Protein AF-A0A9P1H073-F1 (afdb_monomer_lite)

Sequence (155 aa):
MREGKRAAPDGVPAPRFFKEDAISHRRQYHHVRHGTSTPPRNEDVVLCVFLLCAVVLIKLISSTATTGFLTAERPRVPLGIFSLSSLGNTDPEAAAALRPDIRADTNRDGVVDITSTSHDSATKAIWTARRGAIFLPNVGDKYYRCRTHDAVGNP

pLDDT: mean 71.45, std 17.95, range [41.16, 95.75]

Radius of gyration: 32.86 Å; chains: 1; bounding box: 91×59×80 Å

Structure (mmCIF, N/CA/C/O backbone):
data_AF-A0A9P1H073-F1
#
_entry.id   AF-A0A9P1H073-F1
#
loop_
_atom_site.group_PDB
_atom_site.id
_atom_site.type_symbol
_atom_site.label_atom_id
_atom_site.label_alt_id
_atom_site.label_comp_id
_atom_site.label_asym_id
_atom_site.label_entity_id
_atom_site.label_seq_id
_atom_site.pdbx_PDB_ins_code
_atom_site.Cartn_x
_atom_site.Cartn_y
_atom_site.Cartn_z
_atom_site.occupancy
_atom_site.B_iso_or_equiv
_atom_site.auth_seq_id
_atom_site.auth_comp_id
_atom_site.auth_asym_id
_atom_site.auth_atom_id
_atom_site.pdbx_PDB_model_num
ATOM 1 N N . MET A 1 1 ? -42.943 -10.493 -3.467 1.00 43.72 1 MET A N 1
ATOM 2 C CA . MET A 1 1 ? -41.815 -11.425 -3.679 1.00 43.72 1 MET A CA 1
ATOM 3 C C . MET A 1 1 ? -41.349 -11.890 -2.310 1.00 43.72 1 MET A C 1
ATOM 5 O O . MET A 1 1 ? -40.942 -11.054 -1.520 1.00 43.72 1 MET A O 1
ATOM 9 N N . ARG A 1 2 ? -41.553 -13.168 -1.965 1.00 47.91 2 ARG A N 1
ATOM 10 C CA . ARG A 1 2 ? -41.103 -13.741 -0.687 1.00 47.91 2 ARG A CA 1
ATOM 11 C C . ARG A 1 2 ? -39.760 -14.411 -0.935 1.00 47.91 2 ARG A C 1
ATOM 13 O O . ARG A 1 2 ? -39.691 -15.362 -1.706 1.00 47.91 2 ARG A O 1
ATOM 20 N N . GLU A 1 3 ? -38.712 -13.871 -0.335 1.00 56.00 3 GLU A N 1
ATOM 21 C CA . GLU A 1 3 ? -37.349 -14.358 -0.502 1.00 56.00 3 GLU A CA 1
ATOM 22 C C . GLU A 1 3 ? -37.151 -15.616 0.352 1.00 56.00 3 GLU A C 1
ATOM 24 O O . GLU A 1 3 ? -37.290 -15.603 1.576 1.00 56.00 3 GLU A O 1
ATOM 29 N N . GLY A 1 4 ? -36.935 -16.741 -0.329 1.00 53.91 4 GLY A N 1
ATOM 30 C CA . GLY A 1 4 ? -36.738 -18.043 0.291 1.00 53.91 4 GLY A CA 1
ATOM 31 C C . GLY A 1 4 ? -35.371 -18.123 0.961 1.00 53.91 4 GLY A C 1
ATOM 32 O O . GLY A 1 4 ? -34.338 -18.052 0.297 1.00 53.91 4 GLY A O 1
ATOM 33 N N . LYS A 1 5 ? -35.377 -18.316 2.281 1.00 56.78 5 LYS A N 1
ATOM 34 C CA . LYS A 1 5 ? -34.204 -18.609 3.110 1.00 56.78 5 LYS A CA 1
ATOM 35 C C . LYS A 1 5 ? -33.626 -19.965 2.676 1.00 56.78 5 LYS A C 1
ATOM 37 O O . LYS A 1 5 ? -34.142 -21.012 3.055 1.00 56.78 5 LYS A O 1
ATOM 42 N N . ARG A 1 6 ? -32.589 -19.958 1.835 1.00 66.50 6 ARG A N 1
ATOM 43 C CA . ARG A 1 6 ? -31.829 -21.169 1.497 1.00 66.50 6 ARG A CA 1
ATOM 44 C C . ARG A 1 6 ? -30.931 -21.517 2.683 1.00 66.50 6 ARG A C 1
ATOM 46 O O . ARG A 1 6 ? -30.093 -20.710 3.075 1.00 66.50 6 ARG A O 1
ATOM 53 N N . ALA A 1 7 ? -31.145 -22.693 3.265 1.00 66.19 7 ALA A N 1
ATOM 54 C CA . ALA A 1 7 ? -30.249 -23.257 4.265 1.00 66.19 7 ALA A CA 1
ATOM 55 C C . ALA A 1 7 ? -28.881 -23.535 3.623 1.00 66.19 7 ALA A C 1
ATOM 57 O O . ALA A 1 7 ? -28.810 -23.998 2.482 1.00 66.19 7 ALA A O 1
ATOM 58 N N . ALA A 1 8 ? -27.806 -23.202 4.336 1.00 67.31 8 ALA A N 1
ATOM 59 C CA . ALA A 1 8 ? -26.450 -23.516 3.910 1.00 67.31 8 ALA A CA 1
ATOM 60 C C . ALA A 1 8 ? -26.210 -25.038 4.003 1.00 67.31 8 ALA A C 1
ATOM 62 O O . ALA A 1 8 ? -26.776 -25.672 4.892 1.00 67.31 8 ALA A O 1
ATOM 63 N N . PRO A 1 9 ? -25.402 -25.626 3.104 1.00 69.81 9 PRO A N 1
ATOM 64 C CA . PRO A 1 9 ? -25.070 -27.045 3.149 1.00 69.81 9 PRO A CA 1
ATOM 65 C C . PRO A 1 9 ? -24.257 -27.389 4.403 1.00 69.81 9 PRO A C 1
ATOM 67 O O . PRO A 1 9 ? -23.285 -26.706 4.741 1.00 69.81 9 PRO A O 1
ATOM 70 N N . ASP A 1 10 ? -24.659 -28.472 5.065 1.00 67.94 10 ASP A N 1
ATOM 71 C CA . ASP A 1 10 ? -23.997 -29.017 6.245 1.00 67.94 10 ASP A CA 1
ATOM 72 C C . ASP A 1 10 ? -22.554 -29.428 5.909 1.00 67.94 10 ASP A C 1
ATOM 74 O O . ASP A 1 10 ? -22.311 -30.194 4.976 1.00 67.94 10 ASP A O 1
ATOM 78 N N . GLY A 1 11 ? -21.580 -28.922 6.671 1.00 73.50 11 GLY A N 1
ATOM 79 C CA . GLY A 1 11 ? -20.197 -29.418 6.641 1.00 73.50 11 GLY A CA 1
ATOM 80 C C . GLY A 1 11 ? -19.114 -28.430 6.205 1.00 73.50 11 GLY A C 1
ATOM 81 O O . GLY A 1 11 ? -17.935 -28.768 6.304 1.00 73.50 11 GLY A O 1
ATOM 82 N N . VAL A 1 12 ? -19.451 -27.204 5.791 1.00 62.97 12 VAL A N 1
ATOM 83 C CA . VAL A 1 12 ? -18.433 -26.149 5.638 1.00 62.97 12 VAL A CA 1
ATOM 84 C C . VAL A 1 12 ? -18.268 -25.447 6.988 1.00 62.97 12 VAL A C 1
ATOM 86 O O . VAL A 1 12 ? -19.214 -24.797 7.440 1.00 62.97 12 VAL A O 1
ATOM 89 N N . PRO A 1 13 ? -17.107 -25.554 7.667 1.00 63.91 13 PRO A N 1
ATOM 90 C CA . PRO A 1 13 ? -16.872 -24.766 8.865 1.00 63.91 13 PRO A CA 1
ATOM 91 C C . PRO A 1 13 ? -16.982 -23.293 8.477 1.00 63.91 13 PRO A C 1
ATOM 93 O O . PRO A 1 13 ? -16.275 -22.829 7.580 1.00 63.91 13 PRO A O 1
ATOM 96 N N . ALA A 1 14 ? -17.896 -22.571 9.129 1.00 58.53 14 ALA A N 1
ATOM 97 C CA . ALA A 1 14 ? -18.026 -21.134 8.946 1.00 58.53 14 ALA A CA 1
ATOM 98 C C . ALA A 1 14 ? -16.634 -20.492 9.076 1.00 58.53 14 ALA A C 1
ATOM 100 O O . ALA A 1 14 ? -15.861 -20.916 9.950 1.00 58.53 14 ALA A O 1
ATOM 101 N N . PRO A 1 15 ? -16.281 -19.505 8.227 1.00 57.72 15 PRO A N 1
ATOM 102 C CA . PRO A 1 15 ? -15.043 -18.773 8.413 1.00 57.72 15 PRO A CA 1
ATOM 103 C C . PRO A 1 15 ? -15.036 -18.287 9.856 1.00 57.72 15 PRO A C 1
ATOM 105 O O . PRO A 1 15 ? -15.981 -17.629 10.298 1.00 57.72 15 PRO A O 1
ATOM 108 N N . ARG A 1 16 ? -14.011 -18.695 10.614 1.00 53.34 16 ARG A N 1
ATOM 109 C CA . ARG A 1 16 ? -13.796 -18.195 11.966 1.00 53.34 16 ARG A CA 1
ATOM 110 C C . ARG A 1 16 ? -13.507 -16.713 11.807 1.00 53.34 16 ARG A C 1
ATOM 112 O O . ARG A 1 16 ? -12.366 -16.317 11.595 1.00 53.34 16 ARG A O 1
ATOM 119 N N . PHE A 1 17 ? -14.565 -15.911 11.840 1.00 50.78 17 PHE A N 1
ATOM 120 C CA . PHE A 1 17 ? -14.458 -14.504 12.148 1.00 50.78 17 PHE A CA 1
ATOM 121 C C . PHE A 1 17 ? -13.666 -14.467 13.445 1.00 50.78 17 PHE A C 1
ATOM 123 O O . PHE A 1 17 ? -14.076 -15.089 14.430 1.00 50.78 17 PHE A O 1
ATOM 130 N N . PHE A 1 18 ? -12.479 -13.863 13.390 1.00 50.44 18 PHE A N 1
ATOM 131 C CA . PHE A 1 18 ? -11.713 -13.545 14.579 1.00 50.44 18 PHE A CA 1
ATOM 132 C C . PHE A 1 18 ? -12.686 -12.822 15.497 1.00 50.44 18 PHE A C 1
ATOM 134 O O . PHE A 1 18 ? -13.114 -11.709 15.205 1.00 50.44 18 PHE A O 1
ATOM 141 N N . LYS A 1 19 ? -13.138 -13.524 16.536 1.00 44.47 19 LYS A N 1
ATOM 142 C CA . LYS A 1 19 ? -13.929 -12.920 17.585 1.00 44.47 19 LYS A CA 1
ATOM 143 C C . LYS A 1 19 ? -12.936 -11.993 18.250 1.00 44.47 19 LYS A C 1
ATOM 145 O O . LYS A 1 19 ? -11.984 -12.450 18.875 1.00 44.47 19 LYS A O 1
ATOM 150 N N . GLU A 1 20 ? -13.073 -10.718 17.930 1.00 49.56 20 GLU A N 1
ATOM 151 C CA . GLU A 1 20 ? -12.315 -9.645 18.530 1.00 49.56 20 GLU A CA 1
ATOM 152 C C . GLU A 1 20 ? -12.583 -9.736 20.028 1.00 49.56 20 GLU A C 1
ATOM 154 O O . GLU A 1 20 ? -13.611 -9.282 20.531 1.00 49.56 20 GLU A O 1
ATOM 159 N N . ASP A 1 21 ? -11.657 -10.367 20.746 1.00 43.75 21 ASP A N 1
ATOM 160 C CA . ASP A 1 21 ? -11.406 -10.028 22.130 1.00 43.75 21 ASP A CA 1
ATOM 161 C C . ASP A 1 21 ? -10.985 -8.561 22.088 1.00 43.75 21 ASP A C 1
ATOM 163 O O . ASP A 1 21 ? -9.813 -8.217 21.919 1.00 43.75 21 ASP A O 1
ATOM 167 N N . ALA A 1 22 ? -11.986 -7.682 22.137 1.00 48.38 22 ALA A N 1
ATOM 168 C CA . ALA A 1 22 ? -11.832 -6.259 22.334 1.00 48.38 22 ALA A CA 1
ATOM 169 C C . ALA A 1 22 ? -11.281 -6.070 23.748 1.00 48.38 22 ALA A C 1
ATOM 171 O O . ALA A 1 22 ? -11.978 -5.695 24.690 1.00 48.38 22 ALA A O 1
ATOM 172 N N . ILE A 1 23 ? -9.997 -6.387 23.911 1.00 47.25 23 ILE A N 1
ATOM 173 C CA . ILE A 1 23 ? -9.234 -6.004 25.073 1.00 47.25 23 ILE A CA 1
ATOM 174 C C . ILE A 1 23 ? -9.171 -4.486 24.993 1.00 47.25 23 ILE A C 1
ATOM 176 O O . ILE A 1 23 ? -8.389 -3.905 24.238 1.00 47.25 23 ILE A O 1
ATOM 180 N N . SER A 1 24 ? -10.044 -3.857 25.776 1.00 43.75 24 SER A N 1
ATOM 181 C CA . SER A 1 24 ? -10.018 -2.453 26.158 1.00 43.75 24 SER A CA 1
ATOM 182 C C . SER A 1 24 ? -8.714 -2.162 26.917 1.00 43.75 24 SER A C 1
ATOM 184 O O . SER A 1 24 ? -8.706 -1.828 28.102 1.00 43.75 24 SER A O 1
ATOM 186 N N . HIS A 1 25 ? -7.572 -2.278 26.237 1.00 43.44 25 HIS A N 1
ATOM 187 C CA . HIS A 1 25 ? -6.331 -1.662 26.659 1.00 43.44 25 HIS A CA 1
ATOM 188 C C . HIS A 1 25 ? -6.494 -0.168 26.424 1.00 43.44 25 HIS A C 1
ATOM 190 O O . HIS A 1 25 ? -6.144 0.377 25.377 1.00 43.44 25 HIS A O 1
ATOM 196 N N . ARG A 1 26 ? -7.032 0.488 27.451 1.00 49.78 26 ARG A N 1
ATOM 197 C CA . ARG A 1 26 ? -6.917 1.917 27.709 1.00 49.78 26 ARG A CA 1
ATOM 198 C C . ARG A 1 26 ? -5.417 2.244 27.800 1.00 49.78 26 ARG A C 1
ATOM 200 O O . ARG A 1 26 ? -4.859 2.342 28.887 1.00 49.78 26 ARG A O 1
ATOM 207 N N . ARG A 1 27 ? -4.723 2.324 26.656 1.00 50.75 27 ARG A N 1
ATOM 208 C CA . ARG A 1 27 ? -3.349 2.826 26.589 1.00 50.75 27 ARG A CA 1
ATOM 209 C C . ARG A 1 27 ? -3.421 4.309 26.903 1.00 50.75 27 ARG A C 1
ATOM 211 O O . ARG A 1 27 ? -3.957 5.091 26.122 1.00 50.75 27 ARG A O 1
ATOM 218 N N . GLN A 1 28 ? -2.889 4.677 28.061 1.00 48.62 28 GLN A N 1
ATOM 219 C CA . GLN A 1 28 ? -2.467 6.039 28.342 1.00 48.62 28 GLN A CA 1
ATOM 220 C C . GLN A 1 28 ? -1.434 6.420 27.276 1.00 48.62 28 GLN A C 1
ATOM 222 O O . GLN A 1 28 ? -0.262 6.062 27.369 1.00 48.62 28 GLN A O 1
ATOM 227 N N . TYR A 1 29 ? -1.879 7.091 26.216 1.00 46.56 29 TYR A N 1
ATOM 228 C CA . TYR A 1 29 ? -0.969 7.723 25.276 1.00 46.56 29 TYR A CA 1
ATOM 229 C C . TYR A 1 29 ? -0.356 8.924 25.987 1.00 46.56 29 TYR A C 1
ATOM 231 O O . TYR A 1 29 ? -1.002 9.951 26.188 1.00 46.56 29 TYR A O 1
ATOM 239 N N . HIS A 1 30 ? 0.900 8.765 26.404 1.00 47.72 30 HIS A N 1
ATOM 240 C CA . HIS A 1 30 ? 1.747 9.886 26.770 1.00 47.72 30 HIS A CA 1
ATOM 241 C C . HIS A 1 30 ? 1.715 10.900 25.628 1.00 47.72 30 HIS A C 1
ATOM 243 O O . HIS A 1 30 ? 2.002 10.578 24.475 1.00 47.72 30 HIS A O 1
ATOM 249 N N . HIS A 1 31 ? 1.333 12.123 25.973 1.00 46.69 31 HIS A N 1
ATOM 250 C CA . HIS A 1 31 ? 1.264 13.265 25.081 1.00 46.69 31 HIS A CA 1
ATOM 251 C C . HIS A 1 31 ? 2.691 13.613 24.625 1.00 46.69 31 HIS A C 1
ATOM 253 O O . HIS A 1 31 ? 3.371 14.442 25.229 1.00 46.69 31 HIS A O 1
ATOM 259 N N . VAL A 1 32 ? 3.185 12.941 23.583 1.00 61.78 32 VAL A N 1
ATOM 260 C CA . VAL A 1 32 ? 4.435 13.315 22.920 1.00 61.78 32 VAL A CA 1
ATOM 261 C C . VAL A 1 32 ? 4.179 14.668 22.271 1.00 61.78 32 VAL A C 1
ATOM 263 O O . VAL A 1 32 ? 3.381 14.797 21.343 1.00 61.78 32 VAL A O 1
ATOM 266 N N . ARG A 1 33 ? 4.807 15.713 22.815 1.00 53.25 33 ARG A N 1
ATOM 267 C CA . ARG A 1 33 ? 4.819 17.036 22.196 1.00 53.25 33 ARG A CA 1
ATOM 268 C C . ARG A 1 33 ? 5.625 16.919 20.909 1.00 53.25 33 ARG A C 1
ATOM 270 O O . ARG A 1 33 ? 6.851 16.918 20.942 1.00 53.25 33 ARG A O 1
ATOM 277 N N . HIS A 1 34 ? 4.931 16.785 19.784 1.00 52.47 34 HIS A N 1
ATOM 278 C CA . HIS A 1 34 ? 5.544 16.960 18.479 1.00 52.47 34 HIS A CA 1
ATOM 279 C C . HIS A 1 34 ? 6.038 18.404 18.389 1.00 52.47 34 HIS A C 1
ATOM 281 O O . HIS A 1 34 ? 5.241 19.341 18.351 1.00 52.47 34 HIS A O 1
ATOM 287 N N . GLY A 1 35 ? 7.362 18.571 18.409 1.00 55.12 35 GLY A N 1
ATOM 288 C CA . GLY A 1 35 ? 7.994 19.825 18.037 1.00 55.12 35 GLY A CA 1
ATOM 289 C C . GLY A 1 35 ? 7.528 20.193 16.636 1.00 55.12 35 GLY A C 1
ATOM 290 O O . GLY A 1 35 ? 7.595 19.381 15.714 1.00 55.12 35 GLY A O 1
ATOM 291 N N . THR A 1 36 ? 6.995 21.398 16.492 1.00 49.31 36 THR A N 1
ATOM 292 C CA . THR A 1 36 ? 6.574 21.954 15.212 1.00 49.31 36 THR A CA 1
ATOM 293 C C . THR A 1 36 ? 7.817 22.217 14.369 1.00 49.31 36 THR A C 1
ATOM 295 O O . THR A 1 36 ? 8.383 23.308 14.416 1.00 49.31 36 THR A O 1
ATOM 298 N N . SER A 1 37 ? 8.274 21.217 13.614 1.00 58.97 37 SER A N 1
ATOM 299 C CA . SER A 1 37 ? 9.182 21.463 12.499 1.00 58.97 37 SER A CA 1
ATOM 300 C C . SER A 1 37 ? 8.382 22.226 11.450 1.00 58.97 37 SER A C 1
ATOM 302 O O . SER A 1 37 ? 7.540 21.653 10.754 1.00 58.97 37 SER A O 1
ATOM 304 N N . THR A 1 38 ? 8.577 23.539 11.393 1.00 70.44 38 THR A N 1
ATOM 305 C CA . THR A 1 38 ? 8.047 24.359 10.308 1.00 70.44 38 THR A CA 1
ATOM 306 C C . THR A 1 38 ? 8.523 23.767 8.983 1.00 70.44 38 THR A C 1
ATOM 308 O O . THR A 1 38 ? 9.725 23.508 8.860 1.00 70.44 38 THR A O 1
ATOM 311 N N . PRO A 1 39 ? 7.627 23.515 8.012 1.00 68.31 39 PRO A N 1
ATOM 312 C CA . PRO A 1 39 ? 8.051 23.039 6.705 1.00 68.31 39 PRO A CA 1
ATOM 313 C C . PRO A 1 39 ? 9.038 24.047 6.091 1.00 68.31 39 PRO A C 1
ATOM 315 O O . PRO A 1 39 ? 8.860 25.255 6.293 1.00 68.31 39 PRO A O 1
ATOM 318 N N . PRO A 1 40 ? 10.084 23.577 5.386 1.00 65.69 40 PRO A N 1
ATOM 319 C CA . PRO A 1 40 ? 11.031 24.462 4.716 1.00 65.69 40 PRO A CA 1
ATOM 320 C C . PRO A 1 40 ? 10.276 25.376 3.750 1.00 65.69 40 PRO A C 1
ATOM 322 O O . PRO A 1 40 ? 9.309 24.953 3.107 1.00 65.69 40 PRO A O 1
ATOM 325 N N . ARG A 1 41 ? 10.680 26.648 3.676 1.00 71.06 41 ARG A N 1
ATOM 326 C CA . ARG A 1 41 ? 10.041 27.597 2.761 1.00 71.06 41 ARG A CA 1
ATOM 327 C C . ARG A 1 41 ? 10.427 27.194 1.339 1.00 71.06 41 ARG A C 1
ATOM 329 O O . ARG A 1 41 ? 11.521 26.691 1.108 1.00 71.06 41 ARG A O 1
ATOM 336 N N . ASN A 1 42 ? 9.539 27.415 0.372 1.00 69.88 42 ASN A N 1
ATOM 337 C CA . ASN A 1 42 ? 9.754 26.997 -1.022 1.00 69.88 42 ASN A CA 1
ATOM 338 C C . ASN A 1 42 ? 11.071 27.535 -1.624 1.00 69.88 42 ASN A C 1
ATOM 340 O O . ASN A 1 42 ? 11.637 26.913 -2.517 1.00 69.88 42 ASN A O 1
ATOM 344 N N . GLU A 1 43 ? 11.586 28.648 -1.103 1.00 70.69 43 GLU A N 1
ATOM 345 C CA . GLU A 1 43 ? 12.866 29.251 -1.493 1.00 70.69 43 GLU A CA 1
ATOM 346 C C . GLU A 1 43 ? 14.077 28.370 -1.125 1.00 70.69 43 GLU A C 1
ATOM 348 O O . GLU A 1 43 ? 15.027 28.273 -1.903 1.00 70.69 43 GLU A O 1
ATOM 353 N N . ASP A 1 44 ? 14.005 27.641 -0.006 1.00 66.50 44 ASP A N 1
ATOM 354 C CA . ASP A 1 44 ? 15.062 26.731 0.456 1.00 66.50 44 ASP A CA 1
ATOM 355 C C . ASP A 1 44 ? 15.165 25.489 -0.444 1.00 66.50 44 ASP A C 1
ATOM 357 O O . ASP A 1 44 ? 16.252 24.973 -0.715 1.00 66.50 44 ASP A O 1
ATOM 361 N N . VAL A 1 45 ? 14.021 25.023 -0.959 1.00 70.94 45 VAL A N 1
ATOM 362 C CA . VAL A 1 45 ? 13.949 23.873 -1.873 1.00 70.94 45 VAL A CA 1
ATOM 363 C C . VAL A 1 45 ? 14.544 24.232 -3.233 1.00 70.94 45 VAL A C 1
ATOM 365 O O . VAL A 1 45 ? 15.292 23.442 -3.809 1.00 70.94 45 VAL A O 1
ATOM 368 N N . VAL A 1 46 ? 14.268 25.442 -3.728 1.00 76.69 46 VAL A N 1
ATOM 369 C CA . VAL A 1 46 ? 14.800 25.931 -5.006 1.00 76.69 46 VAL A CA 1
ATOM 370 C C . VAL A 1 46 ? 16.322 26.063 -4.940 1.00 76.69 46 VAL A C 1
ATOM 372 O O . VAL A 1 46 ? 17.010 25.539 -5.818 1.00 76.69 46 VAL A O 1
ATOM 375 N N . LEU A 1 47 ? 16.866 26.666 -3.874 1.00 76.38 47 LEU A N 1
ATOM 376 C CA . LEU A 1 47 ? 18.319 26.752 -3.678 1.00 76.38 47 LEU A CA 1
ATOM 377 C C . LEU A 1 47 ? 18.977 25.366 -3.626 1.00 76.38 47 LEU A C 1
ATOM 379 O O . LEU A 1 47 ? 20.034 25.160 -4.225 1.00 76.38 47 LEU A O 1
ATOM 383 N N . CYS A 1 48 ? 18.345 24.410 -2.938 1.00 74.25 48 CYS A N 1
ATOM 384 C CA . CYS A 1 48 ? 18.856 23.048 -2.812 1.00 74.25 48 CYS A CA 1
ATOM 385 C C . CYS A 1 48 ? 18.937 22.341 -4.176 1.00 74.25 48 CYS A C 1
ATOM 387 O O . CYS A 1 48 ? 19.971 21.761 -4.510 1.00 74.25 48 CYS A O 1
ATOM 389 N N . VAL A 1 49 ? 17.895 22.455 -5.007 1.00 83.31 49 VAL A N 1
ATOM 390 C CA . VAL A 1 49 ? 17.878 21.869 -6.359 1.00 83.31 49 VAL A CA 1
ATOM 391 C C . VAL A 1 49 ? 18.932 22.514 -7.264 1.00 83.31 49 VAL A C 1
ATOM 393 O O . VAL A 1 49 ? 19.656 21.797 -7.955 1.00 83.31 49 VAL A O 1
ATOM 396 N N . PHE A 1 50 ? 19.083 23.842 -7.232 1.00 85.38 50 PHE A N 1
ATOM 397 C CA . PHE A 1 50 ? 20.106 24.534 -8.027 1.00 85.38 50 PHE A CA 1
ATOM 398 C C . PHE A 1 50 ? 21.531 24.131 -7.631 1.00 85.38 50 PHE A C 1
ATOM 400 O O . PHE A 1 50 ? 22.354 23.862 -8.508 1.00 85.38 50 PHE A O 1
ATOM 407 N N . LEU A 1 51 ? 21.821 24.042 -6.328 1.00 83.88 51 LEU A N 1
ATOM 408 C CA . LEU A 1 51 ? 23.136 23.628 -5.831 1.00 83.88 51 LEU A CA 1
ATOM 409 C C . LEU A 1 51 ? 23.460 22.178 -6.209 1.00 83.88 51 LEU A C 1
ATOM 411 O O . LEU A 1 51 ? 24.572 21.897 -6.655 1.00 83.88 51 LEU A O 1
ATOM 415 N N . LEU A 1 52 ? 22.489 21.267 -6.101 1.00 86.06 52 LEU A N 1
ATOM 416 C CA . LEU A 1 52 ? 22.667 19.873 -6.512 1.00 86.06 52 LEU A CA 1
ATOM 417 C C . LEU A 1 52 ? 22.909 19.754 -8.025 1.00 86.06 52 LEU A C 1
ATOM 419 O O . LEU A 1 52 ? 23.844 19.066 -8.439 1.00 86.06 52 LEU A O 1
ATOM 423 N N . CYS A 1 53 ? 22.137 20.471 -8.848 1.00 84.69 53 CYS A N 1
ATOM 424 C CA . CYS A 1 53 ? 22.344 20.515 -10.298 1.00 84.69 53 CYS A CA 1
ATOM 425 C C . CYS A 1 53 ? 23.727 21.068 -10.673 1.00 84.69 53 CYS A C 1
ATOM 427 O O . CYS A 1 53 ? 24.398 20.496 -11.531 1.00 84.69 53 CYS A O 1
ATOM 429 N N . ALA A 1 54 ? 24.186 22.137 -10.015 1.00 89.38 54 ALA A N 1
ATOM 430 C CA . ALA A 1 54 ? 25.499 22.723 -10.276 1.00 89.38 54 ALA A CA 1
ATOM 431 C C . ALA A 1 54 ? 26.644 21.744 -9.958 1.00 89.38 54 ALA A C 1
ATOM 433 O O . ALA A 1 54 ? 27.564 21.596 -10.761 1.00 89.38 54 ALA A O 1
ATOM 434 N N . VAL A 1 55 ? 26.575 21.023 -8.834 1.00 88.00 55 VAL A N 1
ATOM 435 C CA . VAL A 1 55 ? 27.597 20.030 -8.450 1.00 88.00 55 VAL A CA 1
ATOM 436 C C . VAL A 1 55 ? 27.665 18.871 -9.449 1.00 88.00 55 VAL A C 1
ATOM 438 O O . VAL A 1 55 ? 28.760 18.446 -9.827 1.00 88.00 55 VAL A O 1
ATOM 441 N N . VAL A 1 56 ? 26.512 18.378 -9.914 1.00 87.25 56 VAL A N 1
ATOM 442 C CA . VAL A 1 56 ? 26.447 17.319 -10.935 1.00 87.25 56 VAL A CA 1
ATOM 443 C C . VAL A 1 56 ? 27.030 17.807 -12.262 1.00 87.25 56 VAL A C 1
ATOM 445 O O . VAL A 1 56 ? 27.836 17.102 -12.868 1.00 87.25 56 VAL A O 1
ATOM 448 N N . LEU A 1 57 ? 26.692 19.029 -12.682 1.00 83.38 57 LEU A N 1
ATOM 449 C CA . LEU A 1 57 ? 27.205 19.622 -13.916 1.00 83.38 57 LEU A CA 1
ATOM 450 C C . LEU A 1 57 ? 28.732 19.795 -13.870 1.00 83.38 57 LEU A C 1
ATOM 452 O O . LEU A 1 57 ? 29.419 19.414 -14.815 1.00 83.38 57 LEU A O 1
ATOM 456 N N . ILE A 1 58 ? 29.273 20.292 -12.752 1.00 82.94 58 ILE A N 1
ATOM 457 C CA . ILE A 1 58 ? 30.723 20.433 -12.545 1.00 82.94 58 ILE A CA 1
ATOM 458 C C . ILE A 1 58 ? 31.413 19.065 -12.648 1.00 82.94 58 ILE A C 1
ATOM 460 O O . ILE A 1 58 ? 32.407 18.931 -13.359 1.00 82.94 58 ILE A O 1
ATOM 464 N N . LYS A 1 59 ? 30.863 18.022 -12.010 1.00 80.56 59 LYS A N 1
ATOM 465 C CA . LYS A 1 59 ? 31.390 16.649 -12.100 1.00 80.56 59 LYS A CA 1
ATOM 466 C C . LYS A 1 59 ? 31.358 16.087 -13.522 1.00 80.56 59 LYS A C 1
ATOM 468 O O . LYS A 1 59 ? 32.323 15.431 -13.913 1.00 80.56 59 LYS A O 1
ATOM 473 N N . LEU A 1 60 ? 30.298 16.341 -14.293 1.00 76.44 60 LEU A N 1
ATOM 474 C CA . LEU A 1 60 ? 30.221 15.902 -15.691 1.00 76.44 60 LEU A CA 1
ATOM 475 C C . LEU A 1 60 ? 31.295 16.575 -16.551 1.00 76.44 60 LEU A C 1
ATOM 477 O O . LEU A 1 60 ? 32.004 15.883 -17.277 1.00 76.44 60 LEU A O 1
ATOM 481 N N . ILE A 1 61 ? 31.458 17.895 -16.422 1.00 76.12 61 ILE A N 1
ATOM 482 C CA . ILE A 1 61 ? 32.440 18.656 -17.208 1.00 76.12 61 ILE A CA 1
ATOM 483 C C . ILE A 1 61 ? 33.873 18.238 -16.840 1.00 76.12 61 ILE A C 1
ATOM 485 O O . ILE A 1 61 ? 34.722 18.082 -17.720 1.00 76.12 61 ILE A O 1
ATOM 489 N N . SER A 1 62 ? 34.153 17.990 -15.555 1.00 72.31 62 SER A N 1
ATOM 490 C CA . SER A 1 62 ? 35.463 17.489 -15.120 1.00 72.31 62 SER A CA 1
ATOM 491 C C . SER A 1 62 ? 35.738 16.048 -15.569 1.00 72.31 62 SER A C 1
ATOM 493 O O . SER A 1 62 ? 36.892 15.706 -15.815 1.00 72.31 62 SER A O 1
ATOM 495 N N . SER A 1 63 ? 34.709 15.205 -15.716 1.00 57.78 63 SER A N 1
ATOM 496 C CA . SER A 1 63 ? 34.868 13.803 -16.134 1.00 57.78 63 SER A CA 1
ATOM 497 C C . SER A 1 63 ? 35.196 13.642 -17.623 1.00 57.78 63 SER A C 1
ATOM 499 O O . SER A 1 63 ? 35.801 12.642 -18.007 1.00 57.78 63 SER A O 1
ATOM 501 N N . THR A 1 64 ? 34.835 14.610 -18.469 1.00 54.09 64 THR A N 1
ATOM 502 C CA . THR A 1 64 ? 35.134 14.581 -19.912 1.00 54.09 64 THR A CA 1
ATOM 503 C C . THR A 1 64 ? 36.585 14.925 -20.266 1.00 54.09 64 THR A C 1
ATOM 505 O O . THR A 1 64 ? 36.980 14.759 -21.415 1.00 54.09 64 THR A O 1
ATOM 508 N N . ALA A 1 65 ? 37.409 15.361 -19.307 1.00 52.06 65 ALA A N 1
ATOM 509 C CA . ALA A 1 65 ? 38.770 15.832 -19.581 1.00 52.06 65 ALA A CA 1
ATOM 510 C C . ALA A 1 65 ? 39.878 14.762 -19.456 1.00 52.06 65 ALA A C 1
ATOM 512 O O . ALA A 1 65 ? 41.048 15.093 -19.633 1.00 52.06 65 ALA A O 1
ATOM 513 N N . THR A 1 66 ? 39.568 13.495 -19.145 1.00 51.03 66 THR A N 1
ATOM 514 C CA . THR A 1 66 ? 40.612 12.513 -18.750 1.00 51.03 66 THR A CA 1
ATOM 515 C C . THR A 1 66 ? 40.761 11.296 -19.671 1.00 51.03 66 THR A C 1
ATOM 517 O O . THR A 1 66 ? 41.569 10.418 -19.394 1.00 51.03 66 THR A O 1
ATOM 520 N N . THR A 1 67 ? 40.071 11.225 -20.810 1.00 50.66 67 THR A N 1
ATOM 521 C CA . THR A 1 67 ? 40.270 10.115 -21.767 1.00 50.66 67 THR A CA 1
ATOM 522 C C . THR A 1 67 ? 40.409 10.629 -23.193 1.00 50.66 67 THR A C 1
ATOM 524 O O . THR A 1 67 ? 39.446 10.726 -23.941 1.00 50.66 67 THR A O 1
ATOM 527 N N . GLY A 1 68 ? 41.634 10.983 -23.586 1.00 50.00 68 GLY A N 1
ATOM 528 C CA . GLY A 1 68 ? 41.887 11.370 -24.974 1.00 50.00 68 GLY A CA 1
ATOM 529 C C . GLY A 1 68 ? 43.271 11.922 -25.279 1.00 50.00 68 GLY A C 1
ATOM 530 O O . GLY A 1 68 ? 43.387 12.813 -26.110 1.00 50.00 68 GLY A O 1
ATOM 531 N N . PHE A 1 69 ? 44.325 11.439 -24.621 1.00 48.44 69 PHE A N 1
ATOM 532 C CA . PHE A 1 69 ? 45.690 11.753 -25.044 1.00 48.44 69 PHE A CA 1
ATOM 533 C C . PHE A 1 69 ? 46.615 10.578 -24.759 1.00 48.44 69 PHE A C 1
ATOM 535 O O . PHE A 1 69 ? 47.357 10.614 -23.792 1.00 48.44 69 PHE A O 1
ATOM 542 N N . LEU A 1 70 ? 46.558 9.534 -25.587 1.00 47.53 70 LEU A N 1
ATOM 543 C CA . LEU A 1 70 ? 47.718 8.698 -25.888 1.00 47.53 70 LEU A CA 1
ATOM 544 C C . LEU A 1 70 ? 47.566 8.072 -27.283 1.00 47.53 70 LEU A C 1
ATOM 546 O O . LEU A 1 70 ? 46.509 7.568 -27.652 1.00 47.53 70 LEU A O 1
ATOM 550 N N . THR A 1 71 ? 48.682 8.134 -28.012 1.00 42.94 71 THR A N 1
ATOM 551 C CA . THR A 1 71 ? 49.081 7.344 -29.187 1.00 42.94 71 THR A CA 1
ATOM 552 C C . THR A 1 71 ? 48.297 7.529 -30.485 1.00 42.94 71 THR A C 1
ATOM 554 O O . THR A 1 71 ? 47.376 6.794 -30.826 1.00 42.94 71 THR A O 1
ATOM 557 N N . ALA A 1 72 ? 48.793 8.479 -31.279 1.00 49.81 72 ALA A N 1
ATOM 558 C CA . ALA A 1 72 ? 48.716 8.433 -32.727 1.00 49.81 72 ALA A CA 1
ATOM 559 C C . ALA A 1 72 ? 49.521 7.231 -33.259 1.00 49.81 72 ALA A C 1
ATOM 561 O O . ALA A 1 72 ? 50.740 7.306 -33.380 1.00 49.81 72 ALA A O 1
ATOM 562 N N . GLU A 1 73 ? 48.836 6.162 -33.650 1.00 42.84 73 GLU A N 1
ATOM 563 C CA . GLU A 1 73 ? 49.308 5.264 -34.704 1.00 42.84 73 GLU A CA 1
ATOM 564 C C . GLU A 1 73 ? 48.263 5.248 -35.817 1.00 42.84 73 GLU A C 1
ATOM 566 O O . GLU A 1 73 ? 47.087 4.964 -35.609 1.00 42.84 73 GLU A O 1
ATOM 571 N N . ARG A 1 74 ? 48.696 5.644 -37.015 1.00 46.47 74 ARG A N 1
ATOM 572 C CA . ARG A 1 74 ? 47.883 5.668 -38.232 1.00 46.47 74 ARG A CA 1
ATOM 573 C C . ARG A 1 74 ? 47.750 4.242 -38.781 1.00 46.47 74 ARG A C 1
ATOM 575 O O . ARG A 1 74 ? 48.769 3.709 -39.222 1.00 46.47 74 ARG A O 1
ATOM 582 N N . PRO A 1 75 ? 46.544 3.673 -38.947 1.00 41.16 75 PRO A N 1
ATOM 583 C CA . PRO A 1 75 ? 46.335 2.647 -39.951 1.00 41.16 75 PRO A CA 1
ATOM 584 C C . PRO A 1 75 ? 46.066 3.354 -41.283 1.00 41.16 75 PRO A C 1
ATOM 586 O O . PRO A 1 75 ? 45.062 4.045 -41.457 1.00 41.16 75 PRO A O 1
ATOM 589 N N . ARG A 1 76 ? 46.981 3.195 -42.245 1.00 56.69 76 ARG A N 1
ATOM 590 C CA . ARG A 1 76 ? 46.686 3.470 -43.655 1.00 56.69 76 ARG A CA 1
ATOM 591 C C . ARG A 1 76 ? 45.665 2.434 -44.124 1.00 56.69 76 ARG A C 1
ATOM 593 O O . ARG A 1 76 ? 46.050 1.340 -44.522 1.00 56.69 76 ARG A O 1
ATOM 600 N N . VAL A 1 77 ? 44.384 2.777 -44.082 1.00 53.97 77 VAL A N 1
ATOM 601 C CA . VAL A 1 77 ? 43.369 2.093 -44.889 1.00 53.97 77 VAL A CA 1
ATOM 602 C C . VAL A 1 77 ? 43.282 2.787 -46.253 1.00 53.97 77 VAL A C 1
ATOM 604 O O . VAL A 1 77 ? 43.201 4.018 -46.300 1.00 53.97 77 VAL A O 1
ATOM 607 N N . PRO A 1 78 ? 43.373 2.040 -47.369 1.00 47.47 78 PRO A N 1
ATOM 608 C CA . PRO A 1 78 ? 43.248 2.604 -48.705 1.00 47.47 78 PRO A CA 1
ATOM 609 C C . PRO A 1 78 ? 41.831 3.141 -48.921 1.00 47.47 78 PRO A C 1
ATOM 611 O O . PRO A 1 78 ? 40.866 2.614 -48.370 1.00 47.47 78 PRO A O 1
ATOM 614 N N . LEU A 1 79 ? 41.741 4.197 -49.732 1.00 50.22 79 LEU A N 1
ATOM 615 C CA . LEU A 1 79 ? 40.522 4.860 -50.196 1.00 50.22 79 LEU A CA 1
ATOM 616 C C . LEU A 1 79 ? 39.594 3.865 -50.914 1.00 50.22 79 LEU A C 1
ATOM 618 O O . LEU A 1 79 ? 39.575 3.774 -52.138 1.00 50.22 79 LEU A O 1
ATOM 622 N N . GLY A 1 80 ? 38.837 3.097 -50.136 1.00 49.34 80 GLY A N 1
ATOM 623 C CA . GLY A 1 80 ? 37.643 2.396 -50.573 1.00 49.34 80 GLY A CA 1
ATOM 624 C C . GLY A 1 80 ? 36.470 3.359 -50.481 1.00 49.34 80 GLY A C 1
ATOM 625 O O . GLY A 1 80 ? 36.228 3.958 -49.437 1.00 49.34 80 GLY A O 1
ATOM 626 N N . ILE A 1 81 ? 35.785 3.543 -51.601 1.00 57.00 81 ILE A N 1
ATOM 627 C CA . ILE A 1 81 ? 34.613 4.398 -51.775 1.00 57.00 81 ILE A CA 1
ATOM 628 C C . ILE A 1 81 ? 33.577 4.059 -50.690 1.00 57.00 81 ILE A C 1
ATOM 630 O O . ILE A 1 81 ? 32.947 3.004 -50.738 1.00 57.00 81 ILE A O 1
ATOM 634 N N . PHE A 1 82 ? 33.390 4.944 -49.708 1.00 47.69 82 PHE A N 1
ATOM 635 C CA . PHE A 1 82 ? 32.239 4.867 -48.812 1.00 47.69 82 PHE A CA 1
ATOM 636 C C . PHE A 1 82 ? 31.002 5.240 -49.630 1.00 47.69 82 PHE A C 1
ATOM 638 O O . PHE A 1 82 ? 30.818 6.398 -50.004 1.00 47.69 82 PHE A O 1
ATOM 645 N N . SER A 1 83 ? 30.183 4.241 -49.960 1.00 53.22 83 SER A N 1
ATOM 646 C CA . SER A 1 83 ? 28.886 4.462 -50.597 1.00 53.22 83 SER A CA 1
ATOM 647 C C . SER A 1 83 ? 28.023 5.339 -49.685 1.00 53.22 83 SER A C 1
ATOM 649 O O . SER A 1 83 ? 27.641 4.921 -48.594 1.00 53.22 83 SER A O 1
ATOM 651 N N . LEU A 1 84 ? 27.707 6.555 -50.136 1.00 51.97 84 LEU A N 1
ATOM 652 C CA . LEU A 1 84 ? 26.859 7.528 -49.431 1.00 51.97 84 LEU A CA 1
ATOM 653 C C . LEU A 1 84 ? 25.356 7.182 -49.465 1.00 51.97 84 LEU A C 1
ATOM 655 O O . LEU A 1 84 ? 24.515 8.016 -49.139 1.00 51.97 84 LEU A O 1
ATOM 659 N N . SER A 1 85 ? 24.979 5.959 -49.836 1.00 51.94 85 SER A N 1
ATOM 660 C CA . SER A 1 85 ? 23.581 5.573 -50.054 1.00 51.94 85 SER A CA 1
ATOM 661 C C . SER A 1 85 ? 22.774 5.273 -48.780 1.00 51.94 85 SER A C 1
ATOM 663 O O . SER A 1 85 ? 21.727 4.646 -48.879 1.00 51.94 85 SER A O 1
ATOM 665 N N . SER A 1 86 ? 23.213 5.701 -47.589 1.00 56.03 86 SER A N 1
ATOM 666 C CA . SER A 1 86 ? 22.490 5.423 -46.333 1.00 56.03 86 SER A CA 1
ATOM 667 C C . SER A 1 86 ? 22.292 6.639 -45.418 1.00 56.03 86 SER A C 1
ATOM 669 O O . SER A 1 86 ? 22.161 6.484 -44.208 1.00 56.03 86 SER A O 1
ATOM 671 N N . LEU A 1 87 ? 22.211 7.852 -45.972 1.00 54.97 87 LEU A N 1
ATOM 672 C CA . LEU A 1 87 ?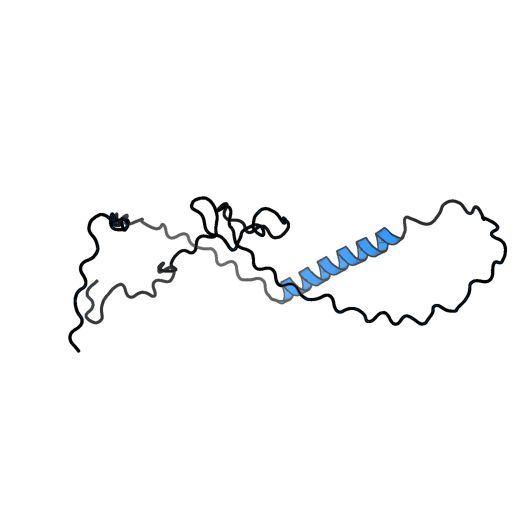 21.666 9.029 -45.265 1.00 54.97 87 LEU A CA 1
ATOM 673 C C . LEU A 1 87 ? 20.155 9.174 -45.518 1.00 54.97 87 LEU A C 1
ATOM 675 O O . LEU A 1 87 ? 19.665 10.252 -45.838 1.00 54.97 87 LEU A O 1
ATOM 679 N N . GLY A 1 88 ? 19.426 8.060 -45.446 1.00 55.47 88 GLY A N 1
ATOM 680 C CA . GLY A 1 88 ? 18.010 7.998 -45.813 1.00 55.47 88 GLY A CA 1
ATOM 681 C C . GLY A 1 88 ? 17.136 7.140 -44.905 1.00 55.47 88 GLY A C 1
ATOM 682 O O . GLY A 1 88 ? 15.970 6.959 -45.231 1.00 55.47 88 GLY A O 1
ATOM 683 N N . ASN A 1 89 ? 17.648 6.638 -43.777 1.00 54.25 89 ASN A N 1
ATOM 684 C CA . ASN A 1 89 ? 16.778 6.088 -42.742 1.00 54.25 89 ASN A CA 1
ATOM 685 C C . ASN A 1 89 ? 16.448 7.211 -41.759 1.00 54.25 89 ASN A C 1
ATOM 687 O O . ASN A 1 89 ? 17.131 7.416 -40.760 1.00 54.25 89 ASN A O 1
ATOM 691 N N . THR A 1 90 ? 15.371 7.945 -42.037 1.00 55.22 90 THR A N 1
ATOM 692 C CA . THR A 1 90 ? 14.516 8.385 -40.935 1.00 55.22 90 THR A CA 1
ATOM 693 C C . THR A 1 90 ? 13.915 7.110 -40.362 1.00 55.22 90 THR A C 1
ATOM 695 O O . THR A 1 90 ? 12.830 6.692 -40.772 1.00 55.22 90 THR A O 1
ATOM 698 N N . ASP A 1 91 ? 14.665 6.433 -39.490 1.00 56.31 91 ASP A N 1
ATOM 699 C CA . ASP A 1 91 ? 14.062 5.452 -38.603 1.00 56.31 91 ASP A CA 1
ATOM 700 C C . ASP A 1 91 ? 12.886 6.184 -37.953 1.00 56.31 91 ASP A C 1
ATOM 702 O O . ASP A 1 91 ? 13.093 7.283 -37.422 1.00 56.31 91 ASP A O 1
ATOM 706 N N . PRO A 1 92 ? 11.641 5.682 -38.049 1.00 61.56 92 PRO A N 1
ATOM 707 C CA . PRO A 1 92 ? 10.603 6.222 -37.201 1.00 61.56 92 PRO A CA 1
ATOM 708 C C . PRO A 1 92 ? 11.159 6.043 -35.798 1.00 61.56 92 PRO A C 1
ATOM 710 O O . PRO A 1 92 ? 11.422 4.910 -35.393 1.00 61.56 92 PRO A O 1
ATOM 713 N N . GLU A 1 93 ? 11.436 7.153 -35.115 1.00 60.22 93 GLU A N 1
ATOM 714 C CA . GLU A 1 93 ? 11.729 7.159 -33.694 1.00 60.22 93 GLU A CA 1
ATOM 715 C C . GLU A 1 93 ? 10.539 6.453 -33.061 1.00 60.22 93 GLU A C 1
ATOM 717 O O . GLU A 1 93 ? 9.451 7.013 -32.917 1.00 60.22 93 GLU A O 1
ATOM 722 N N . ALA A 1 94 ? 10.699 5.143 -32.878 1.00 64.88 94 ALA A N 1
ATOM 723 C CA . ALA A 1 94 ? 9.647 4.260 -32.457 1.00 64.88 94 ALA A CA 1
ATOM 724 C C . ALA A 1 94 ? 9.417 4.665 -31.019 1.00 64.88 94 ALA A C 1
ATOM 726 O O . ALA A 1 94 ? 10.173 4.253 -30.140 1.00 64.88 94 ALA A O 1
ATOM 727 N N . ALA A 1 95 ? 8.447 5.560 -30.817 1.00 70.88 95 ALA A N 1
ATOM 728 C CA . ALA A 1 95 ? 8.079 6.065 -29.514 1.00 70.88 95 ALA A CA 1
ATOM 729 C C . ALA A 1 95 ? 7.971 4.850 -28.597 1.00 70.88 95 ALA A C 1
ATOM 731 O O . ALA A 1 95 ? 7.118 3.980 -28.808 1.00 70.88 95 ALA A O 1
ATOM 732 N N . ALA A 1 96 ? 8.923 4.730 -27.669 1.00 75.50 96 ALA A N 1
ATOM 733 C CA . ALA A 1 96 ? 9.032 3.544 -26.847 1.00 75.50 96 ALA A CA 1
ATOM 734 C C . ALA A 1 96 ? 7.690 3.368 -26.138 1.00 75.50 96 ALA A C 1
ATOM 736 O O . ALA A 1 96 ? 7.219 4.273 -25.447 1.00 75.50 96 ALA A O 1
ATOM 737 N N . ALA A 1 97 ? 7.035 2.230 -26.373 1.00 84.31 97 ALA A N 1
ATOM 738 C CA . ALA A 1 97 ? 5.710 1.998 -25.831 1.00 84.31 97 ALA A CA 1
ATOM 739 C C . ALA A 1 97 ? 5.780 2.087 -24.301 1.00 84.31 97 ALA A C 1
ATOM 741 O O . ALA A 1 97 ? 6.487 1.305 -23.660 1.00 84.31 97 ALA A O 1
ATOM 742 N N . LEU A 1 98 ?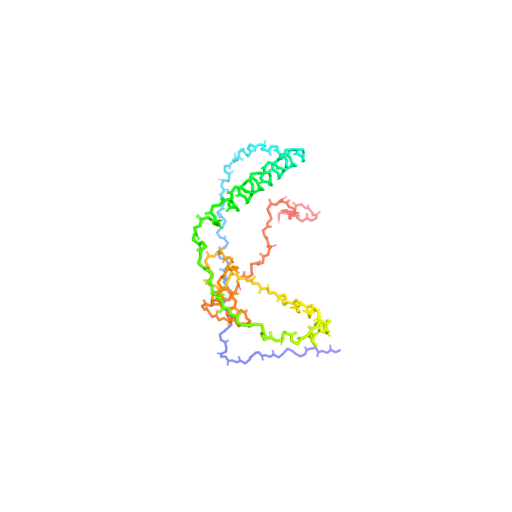 5.051 3.044 -23.722 1.00 88.50 98 LEU A N 1
ATOM 743 C CA . LEU A 1 98 ? 4.940 3.182 -22.276 1.00 88.50 98 LEU A CA 1
ATOM 744 C C . LEU A 1 98 ? 4.347 1.891 -21.705 1.00 88.50 98 LEU A C 1
ATOM 746 O O . LEU A 1 98 ? 3.237 1.490 -22.057 1.00 88.50 98 LEU A O 1
ATOM 750 N N . ARG A 1 99 ? 5.098 1.236 -20.819 1.00 87.31 99 ARG A N 1
ATOM 751 C CA . ARG A 1 99 ? 4.661 0.035 -20.101 1.00 87.31 99 ARG A CA 1
ATOM 752 C C . ARG A 1 99 ? 4.477 0.382 -18.626 1.00 87.31 99 ARG A C 1
ATOM 754 O O . ARG A 1 99 ? 5.451 0.314 -17.879 1.00 87.31 99 ARG A O 1
ATOM 761 N N . PRO A 1 100 ? 3.269 0.792 -18.198 1.00 89.12 100 PRO A N 1
ATOM 762 C CA . PRO A 1 100 ? 3.021 1.080 -16.792 1.00 89.12 100 PRO A CA 1
ATOM 763 C C . PRO A 1 100 ? 3.208 -0.189 -15.952 1.00 89.12 100 PRO A C 1
ATOM 765 O O . PRO A 1 100 ? 2.685 -1.253 -16.290 1.00 89.12 100 PRO A O 1
ATOM 768 N N . ASP A 1 101 ? 3.942 -0.069 -14.848 1.00 89.75 101 ASP A N 1
ATOM 769 C CA . ASP A 1 101 ? 4.223 -1.163 -13.920 1.00 89.75 101 ASP A CA 1
ATOM 770 C C . ASP A 1 101 ? 3.722 -0.800 -12.517 1.00 89.75 101 ASP A C 1
ATOM 772 O O . ASP A 1 101 ? 4.250 0.094 -11.863 1.00 89.75 101 ASP A O 1
ATOM 776 N N . ILE A 1 102 ? 2.669 -1.483 -12.062 1.00 91.19 102 ILE A N 1
ATOM 777 C CA . ILE A 1 102 ? 2.113 -1.318 -10.713 1.00 91.19 102 ILE A CA 1
ATOM 778 C C . ILE A 1 102 ? 2.725 -2.382 -9.806 1.00 91.19 102 ILE A C 1
ATOM 780 O O . ILE A 1 102 ? 2.602 -3.571 -10.104 1.00 91.19 102 ILE A O 1
ATOM 784 N N . ARG A 1 103 ? 3.344 -1.976 -8.699 1.00 94.19 103 ARG A N 1
ATOM 785 C CA . ARG A 1 103 ? 3.961 -2.879 -7.717 1.00 94.19 103 ARG A CA 1
ATOM 786 C C . ARG A 1 103 ? 3.389 -2.654 -6.328 1.00 94.19 103 ARG A C 1
ATOM 788 O O . ARG A 1 103 ? 2.908 -1.567 -6.020 1.00 94.19 103 ARG A O 1
ATOM 795 N N . ALA A 1 104 ? 3.447 -3.695 -5.513 1.00 94.75 104 ALA A N 1
ATOM 796 C CA . ALA A 1 104 ? 3.054 -3.680 -4.113 1.00 94.75 104 ALA A CA 1
ATOM 797 C C . ALA A 1 104 ? 3.918 -4.690 -3.353 1.00 94.75 104 ALA A C 1
ATOM 799 O O . ALA A 1 104 ? 4.392 -5.635 -3.971 1.00 94.75 104 ALA A O 1
ATOM 800 N N . ASP A 1 105 ? 4.066 -4.507 -2.045 1.00 95.31 105 ASP A N 1
ATOM 801 C CA . ASP A 1 105 ? 4.820 -5.396 -1.152 1.00 95.31 105 ASP A CA 1
ATOM 802 C C . ASP A 1 105 ? 4.131 -6.772 -1.090 1.00 95.31 105 ASP A C 1
ATOM 804 O O . ASP A 1 105 ? 3.137 -6.978 -0.385 1.00 95.31 105 ASP A O 1
ATOM 808 N N . THR A 1 106 ? 4.592 -7.707 -1.920 1.00 94.81 106 THR A N 1
ATOM 809 C CA . THR A 1 106 ? 3.996 -9.042 -2.061 1.00 94.81 106 THR A CA 1
ATOM 810 C C . THR A 1 106 ? 4.638 -10.077 -1.147 1.00 94.81 106 THR A C 1
ATOM 812 O O . THR A 1 106 ? 4.005 -11.105 -0.872 1.00 94.81 106 THR A O 1
ATOM 815 N N . ASN A 1 107 ? 5.869 -9.836 -0.696 1.00 93.19 107 ASN A N 1
ATOM 816 C CA . ASN A 1 107 ? 6.625 -10.682 0.231 1.00 93.19 107 ASN A CA 1
ATOM 817 C C . ASN A 1 107 ? 6.373 -10.319 1.709 1.00 93.19 107 ASN A C 1
ATOM 819 O O . ASN A 1 107 ? 6.729 -11.118 2.576 1.00 93.19 107 ASN A O 1
ATOM 823 N N . ARG A 1 108 ? 5.653 -9.221 1.979 1.00 94.62 108 ARG A N 1
ATOM 824 C CA . ARG A 1 108 ? 5.196 -8.756 3.299 1.00 94.62 108 ARG A CA 1
ATOM 825 C C . ARG A 1 108 ? 6.347 -8.346 4.215 1.00 94.62 108 ARG A C 1
ATOM 827 O O . ARG A 1 108 ? 6.294 -8.609 5.418 1.00 94.62 108 ARG A O 1
ATOM 834 N N . ASP A 1 109 ? 7.386 -7.740 3.654 1.00 93.94 109 ASP A N 1
ATOM 835 C CA . ASP A 1 109 ? 8.524 -7.225 4.423 1.00 93.94 109 ASP A CA 1
ATOM 836 C C . ASP A 1 109 ? 8.405 -5.728 4.764 1.00 93.94 109 ASP A C 1
ATOM 838 O O . ASP A 1 109 ? 9.213 -5.195 5.527 1.00 93.94 109 ASP A O 1
ATOM 842 N N . GLY A 1 110 ? 7.349 -5.071 4.277 1.00 95.12 110 GLY A N 1
ATOM 843 C CA . GLY A 1 110 ? 7.054 -3.663 4.505 1.00 95.12 110 GLY A CA 1
ATOM 844 C C . GLY A 1 110 ? 7.674 -2.716 3.478 1.00 95.12 110 GLY A C 1
ATOM 845 O O . GLY A 1 110 ? 7.515 -1.501 3.630 1.00 95.12 110 GLY A O 1
ATOM 846 N N . VAL A 1 111 ? 8.366 -3.220 2.452 1.00 94.75 111 VAL A N 1
ATOM 847 C CA . VAL A 1 111 ? 9.037 -2.415 1.424 1.00 94.75 111 VAL A CA 1
ATOM 848 C C . VAL A 1 111 ? 8.545 -2.830 0.039 1.00 94.75 111 VAL A C 1
ATOM 850 O O . VAL A 1 111 ? 8.329 -3.998 -0.236 1.00 94.75 111 VAL A O 1
ATOM 853 N N . VAL A 1 112 ? 8.342 -1.852 -0.852 1.00 94.56 112 VAL A N 1
ATOM 854 C CA . VAL A 1 112 ? 8.010 -2.135 -2.256 1.00 94.56 112 VAL A CA 1
ATOM 855 C C . VAL A 1 112 ? 9.282 -2.102 -3.095 1.00 94.56 112 VAL A C 1
ATOM 857 O O . VAL A 1 112 ? 9.889 -1.043 -3.279 1.00 94.56 112 VAL A O 1
ATOM 860 N N . ASP A 1 113 ? 9.648 -3.241 -3.669 1.00 92.75 113 ASP A N 1
ATOM 861 C CA . ASP A 1 113 ? 10.823 -3.388 -4.518 1.00 92.75 113 ASP A CA 1
ATOM 862 C C . ASP A 1 113 ? 10.573 -2.864 -5.941 1.00 92.75 113 ASP A C 1
ATOM 864 O O . ASP A 1 113 ? 9.890 -3.486 -6.762 1.00 92.75 113 ASP A O 1
ATOM 868 N N . ILE A 1 114 ? 11.189 -1.726 -6.285 1.00 90.94 114 ILE A N 1
ATOM 869 C CA . ILE A 1 114 ? 11.097 -1.112 -7.628 1.00 90.94 114 ILE A CA 1
ATOM 870 C C . ILE A 1 114 ? 12.265 -1.466 -8.560 1.00 90.94 114 ILE A C 1
ATOM 872 O O . ILE A 1 114 ? 12.138 -1.356 -9.777 1.00 90.94 114 ILE A O 1
ATOM 876 N N . THR A 1 115 ? 13.400 -1.898 -8.012 1.00 88.12 115 THR A N 1
ATOM 877 C CA . THR A 1 115 ? 14.621 -2.184 -8.785 1.00 88.12 115 THR A CA 1
ATOM 878 C C . THR A 1 115 ? 14.712 -3.645 -9.216 1.00 88.12 115 THR A C 1
ATOM 8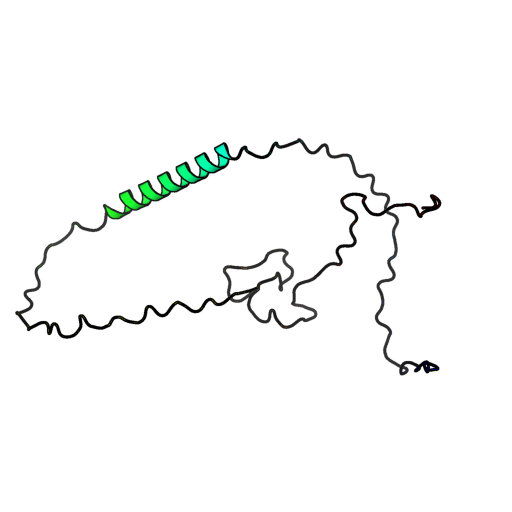80 O O . THR A 1 115 ? 15.274 -3.942 -10.268 1.00 88.12 115 THR A O 1
ATOM 883 N N . SER A 1 116 ? 14.146 -4.564 -8.428 1.00 78.69 116 SER A N 1
ATOM 884 C CA . SER A 1 116 ? 14.223 -6.001 -8.687 1.00 78.69 116 SER A CA 1
ATOM 885 C C . SER A 1 116 ? 13.048 -6.483 -9.543 1.00 78.69 116 SER A C 1
ATOM 887 O O . SER A 1 116 ? 11.912 -6.029 -9.408 1.00 78.69 116 SER A O 1
ATOM 889 N N . THR A 1 117 ? 13.300 -7.418 -10.456 1.00 75.50 117 THR A N 1
ATOM 890 C CA . THR A 1 117 ? 12.266 -8.035 -11.309 1.00 75.50 117 THR A CA 1
ATOM 891 C C . THR A 1 117 ? 11.683 -9.327 -10.717 1.00 75.50 117 THR A C 1
ATOM 893 O O . THR A 1 117 ? 10.850 -9.978 -11.344 1.00 75.50 117 THR A O 1
ATOM 896 N N . SER A 1 118 ? 12.107 -9.721 -9.513 1.00 74.12 118 SER A N 1
ATOM 897 C CA . SER A 1 118 ? 11.786 -11.027 -8.917 1.00 74.12 118 SER A CA 1
ATOM 898 C C . SER A 1 118 ? 10.915 -10.955 -7.660 1.00 74.12 118 SER A C 1
ATOM 900 O O . SER A 1 118 ? 10.154 -11.890 -7.401 1.00 74.12 118 SER A O 1
ATOM 902 N N . HIS A 1 119 ? 10.986 -9.871 -6.885 1.00 81.06 119 HIS A N 1
ATOM 903 C CA . HIS A 1 119 ? 10.229 -9.746 -5.638 1.00 81.06 119 HIS A CA 1
ATOM 904 C C . HIS A 1 119 ? 8.821 -9.212 -5.915 1.00 81.06 119 HIS A C 1
ATOM 906 O O . HIS A 1 119 ? 7.908 -10.007 -6.083 1.00 81.06 119 HIS A O 1
ATOM 912 N N . ASP A 1 120 ? 8.625 -7.913 -6.116 1.00 89.00 120 ASP A N 1
ATOM 913 C CA . ASP A 1 120 ? 7.259 -7.355 -6.199 1.00 89.00 120 ASP A CA 1
ATOM 914 C C . ASP A 1 120 ? 6.659 -7.235 -7.600 1.00 89.00 120 ASP A C 1
ATOM 916 O O . ASP A 1 120 ? 5.553 -6.725 -7.798 1.00 89.00 120 ASP A O 1
ATOM 920 N N . SER A 1 121 ? 7.3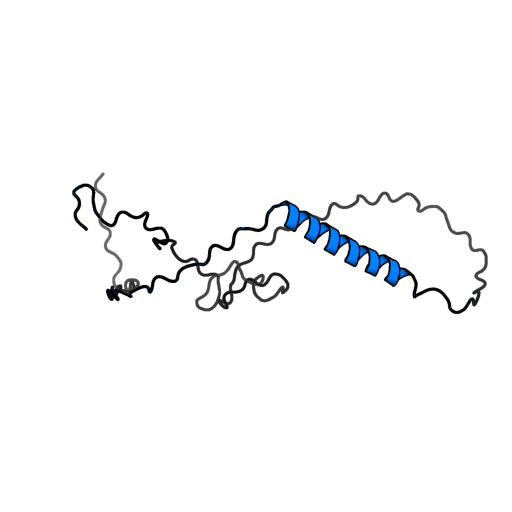68 -7.744 -8.600 1.00 87.88 121 SER A N 1
ATOM 921 C CA . SER A 1 121 ? 6.884 -7.814 -9.982 1.00 87.88 121 SER A CA 1
ATOM 922 C C . SER A 1 121 ? 6.404 -9.216 -10.362 1.00 87.88 121 SER A C 1
ATOM 924 O O . SER A 1 121 ? 5.396 -9.352 -11.061 1.00 87.88 121 SER A O 1
ATOM 926 N N . ALA A 1 122 ? 7.063 -10.268 -9.870 1.00 83.94 122 ALA A N 1
ATOM 927 C CA . ALA A 1 122 ? 6.699 -11.643 -10.188 1.00 83.94 122 ALA A CA 1
ATOM 928 C C . ALA A 1 122 ? 5.425 -12.078 -9.450 1.00 83.94 122 ALA A C 1
ATOM 930 O O . ALA A 1 122 ? 5.307 -11.941 -8.230 1.00 83.94 122 ALA A O 1
ATOM 931 N N . THR A 1 123 ? 4.482 -12.687 -10.178 1.00 84.31 123 THR A N 1
ATOM 932 C CA . THR A 1 123 ? 3.242 -13.289 -9.637 1.00 84.31 123 THR A CA 1
ATOM 933 C C . THR A 1 123 ? 2.349 -12.343 -8.821 1.00 84.31 123 THR A C 1
ATOM 935 O O . THR A 1 123 ? 1.459 -12.802 -8.116 1.00 84.31 123 THR A O 1
ATOM 938 N N . LYS A 1 124 ? 2.516 -11.019 -8.963 1.00 89.38 124 LYS A N 1
ATOM 939 C CA . LYS A 1 124 ? 1.742 -9.991 -8.238 1.00 89.38 124 LYS A CA 1
ATOM 940 C C . LYS A 1 124 ? 0.222 -10.055 -8.451 1.00 89.38 124 LYS A C 1
ATOM 942 O O . LYS A 1 124 ? -0.533 -9.511 -7.657 1.00 89.38 124 LYS A O 1
ATOM 947 N N . ALA A 1 125 ? -0.223 -10.724 -9.515 1.00 92.06 125 ALA A N 1
ATOM 948 C CA . ALA A 1 125 ? -1.635 -10.944 -9.825 1.00 92.06 125 ALA A CA 1
ATOM 949 C C . ALA A 1 125 ? -2.259 -12.137 -9.072 1.00 92.06 125 ALA A C 1
ATOM 951 O O . ALA A 1 125 ? -3.467 -12.339 -9.157 1.00 92.06 125 ALA A O 1
ATOM 952 N N . ILE A 1 126 ? -1.458 -12.943 -8.367 1.00 92.94 126 ILE A N 1
ATOM 953 C CA . ILE A 1 126 ? -1.914 -14.152 -7.678 1.00 92.94 126 ILE A CA 1
ATOM 954 C C . ILE A 1 126 ? -1.751 -13.960 -6.174 1.00 92.94 126 ILE A C 1
ATOM 956 O O . ILE A 1 126 ? -0.660 -13.677 -5.680 1.00 92.94 126 ILE A O 1
ATOM 960 N N . TRP A 1 127 ? -2.839 -14.170 -5.437 1.00 95.62 127 TRP A N 1
ATOM 961 C CA . TRP A 1 127 ? -2.814 -14.185 -3.981 1.00 95.62 127 TRP A CA 1
ATOM 962 C C . TRP A 1 127 ? -2.676 -15.617 -3.460 1.00 95.62 127 TRP A C 1
ATOM 964 O O . TRP A 1 127 ? -3.371 -16.528 -3.907 1.00 95.62 127 TRP A O 1
ATOM 974 N N . THR A 1 128 ? -1.787 -15.818 -2.492 1.00 94.81 128 THR A N 1
ATOM 975 C CA . THR A 1 128 ? -1.601 -17.092 -1.793 1.00 94.81 128 THR A CA 1
ATOM 976 C C . THR A 1 128 ? -1.459 -16.851 -0.293 1.00 94.81 128 THR A C 1
ATOM 978 O O . THR A 1 128 ? -1.188 -15.739 0.162 1.00 94.81 128 THR A O 1
ATOM 981 N N . ALA A 1 129 ? -1.535 -17.917 0.506 1.00 95.75 129 ALA A N 1
ATOM 982 C CA . ALA A 1 129 ? -1.285 -17.814 1.944 1.00 95.75 129 ALA A CA 1
ATOM 983 C C . ALA A 1 129 ? 0.086 -17.177 2.270 1.00 95.75 129 ALA A C 1
ATOM 985 O O . ALA A 1 129 ? 0.210 -16.458 3.263 1.00 95.75 129 ALA A O 1
ATOM 986 N N . ARG A 1 130 ? 1.100 -17.395 1.419 1.00 93.19 130 ARG A N 1
ATOM 987 C CA . ARG A 1 130 ? 2.481 -16.926 1.624 1.00 93.19 130 ARG A CA 1
ATOM 988 C C . ARG A 1 130 ? 2.844 -15.650 0.863 1.00 93.19 130 ARG A C 1
ATOM 990 O O . ARG A 1 130 ? 3.890 -15.084 1.148 1.00 93.19 130 ARG A O 1
ATOM 997 N N . ARG A 1 131 ? 2.038 -15.220 -0.110 1.00 93.81 131 ARG A N 1
ATOM 998 C CA . ARG A 1 131 ? 2.399 -14.135 -1.032 1.00 93.81 131 ARG A CA 1
ATOM 999 C C . ARG A 1 131 ? 1.183 -13.333 -1.465 1.00 93.81 131 ARG A C 1
ATOM 1001 O O . ARG A 1 131 ? 0.106 -13.894 -1.647 1.00 93.81 131 ARG A O 1
ATOM 1008 N N . GLY A 1 132 ? 1.386 -12.042 -1.670 1.00 94.19 132 GLY A N 1
ATOM 1009 C CA . GLY A 1 132 ? 0.369 -11.089 -2.089 1.00 94.19 132 GLY A CA 1
ATOM 1010 C C . GLY A 1 132 ? 0.261 -9.953 -1.083 1.00 94.19 132 GLY A C 1
ATOM 1011 O O . GLY A 1 132 ? 0.374 -10.181 0.128 1.00 94.19 132 GLY A O 1
ATOM 1012 N N . ALA A 1 133 ? 0.038 -8.751 -1.609 1.00 95.50 133 ALA A N 1
ATOM 1013 C CA . ALA A 1 133 ? -0.091 -7.545 -0.810 1.00 95.50 133 ALA A CA 1
ATOM 1014 C C . ALA A 1 133 ? -1.291 -7.630 0.141 1.00 95.50 133 ALA A C 1
ATOM 1016 O O . ALA A 1 133 ? -2.331 -8.214 -0.182 1.00 95.50 133 ALA A O 1
ATOM 1017 N N . ILE A 1 134 ? -1.133 -7.047 1.328 1.00 95.44 134 ILE A N 1
ATOM 1018 C CA . ILE A 1 134 ? -2.177 -6.977 2.349 1.00 95.44 134 ILE A CA 1
ATOM 1019 C C . ILE A 1 134 ? -2.813 -5.592 2.294 1.00 95.44 134 ILE A C 1
ATOM 1021 O O . ILE A 1 134 ? -2.127 -4.578 2.389 1.00 95.44 134 ILE A O 1
ATOM 1025 N N . PHE A 1 135 ? -4.139 -5.555 2.182 1.00 94.69 135 PHE A N 1
ATOM 1026 C CA . PHE A 1 135 ? -4.913 -4.327 2.299 1.00 94.69 135 PHE A CA 1
ATOM 1027 C C . PHE A 1 135 ? -5.632 -4.315 3.646 1.00 94.69 135 PHE A C 1
ATOM 1029 O O . PHE A 1 135 ? -6.489 -5.162 3.905 1.00 94.69 135 PHE A O 1
ATOM 1036 N N . LEU A 1 136 ? -5.270 -3.371 4.513 1.00 94.19 136 LEU A N 1
ATOM 1037 C CA . LEU A 1 136 ? -5.936 -3.197 5.799 1.00 94.19 136 LEU A CA 1
ATOM 1038 C C . LEU A 1 136 ? -7.130 -2.253 5.635 1.00 94.19 136 LEU A C 1
ATOM 1040 O O . LEU A 1 136 ? -6.970 -1.170 5.063 1.00 94.19 136 LEU A O 1
ATOM 1044 N N . PRO A 1 137 ? -8.315 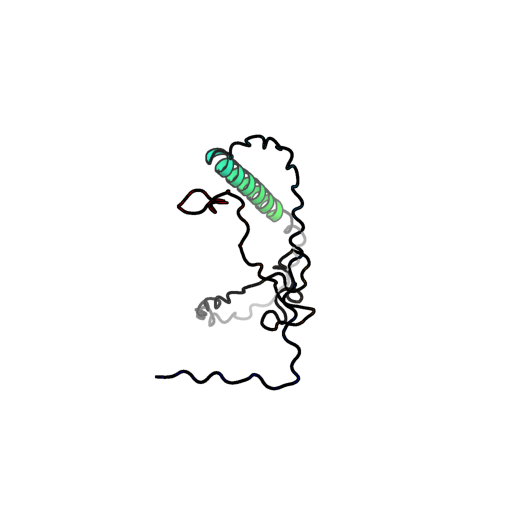-2.610 6.160 1.00 94.25 137 PRO A N 1
ATOM 1045 C CA . PRO A 1 137 ? -9.413 -1.666 6.270 1.00 94.25 137 PRO A CA 1
ATOM 1046 C C . PRO A 1 137 ? -8.959 -0.403 7.011 1.00 94.25 137 PRO A C 1
ATOM 1048 O O . PRO A 1 137 ? -8.416 -0.471 8.116 1.00 94.25 137 PRO A O 1
ATOM 1051 N N . ASN A 1 138 ? -9.189 0.765 6.413 1.00 91.44 138 ASN A N 1
ATOM 1052 C CA . ASN A 1 138 ? -8.841 2.047 7.022 1.00 91.44 138 ASN A CA 1
ATOM 1053 C C . ASN A 1 138 ? -9.920 2.479 8.032 1.00 91.44 138 ASN A C 1
ATOM 1055 O O . ASN A 1 138 ? -10.646 3.443 7.804 1.00 91.44 138 ASN A O 1
ATOM 1059 N N . VAL A 1 139 ? -10.059 1.718 9.120 1.00 88.56 139 VAL A N 1
ATOM 1060 C CA . VAL A 1 139 ? -11.056 1.953 10.188 1.00 88.56 139 VAL A CA 1
ATOM 1061 C C . VAL A 1 139 ? -10.479 2.735 11.372 1.00 88.56 139 VAL A C 1
ATOM 1063 O O . VAL A 1 139 ? -11.168 2.986 12.355 1.00 88.56 139 VAL A O 1
ATOM 1066 N N . GLY A 1 140 ? -9.199 3.105 11.306 1.00 88.12 140 GLY A N 1
ATOM 1067 C CA . GLY A 1 140 ? -8.539 3.848 12.371 1.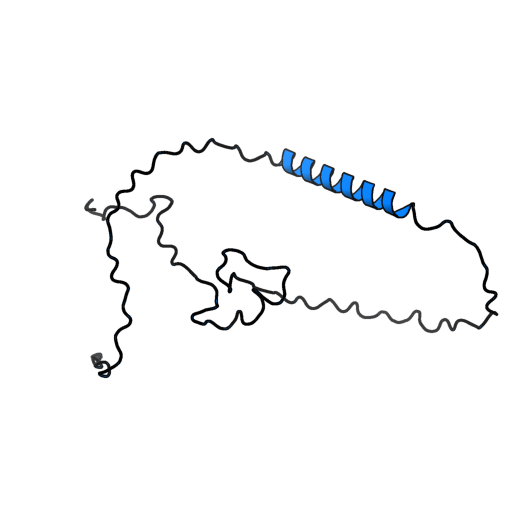00 88.12 140 GLY A CA 1
ATOM 1068 C C . GLY A 1 140 ? -9.016 5.296 12.429 1.00 88.12 140 GLY A C 1
ATOM 1069 O O . GLY A 1 140 ? -8.970 6.017 11.432 1.00 88.12 140 GLY A O 1
ATOM 1070 N N . ASP A 1 141 ? -9.391 5.760 13.618 1.00 91.31 141 ASP A N 1
ATOM 1071 C CA . ASP A 1 141 ? -9.770 7.154 13.834 1.00 91.31 141 ASP A CA 1
ATOM 1072 C C . ASP A 1 141 ? -8.591 8.004 14.327 1.00 91.31 141 ASP A C 1
ATOM 1074 O O . ASP A 1 141 ? -8.548 8.486 15.456 1.00 91.31 141 ASP A O 1
ATOM 1078 N N . LYS A 1 142 ? -7.590 8.187 13.459 1.00 90.62 142 LYS A N 1
ATOM 1079 C CA . LYS A 1 142 ? -6.371 8.944 13.800 1.00 90.62 142 LYS A CA 1
ATOM 1080 C C . LYS A 1 142 ? -6.655 10.396 14.207 1.00 90.62 142 LYS A C 1
ATOM 1082 O O . LYS A 1 142 ? -5.889 10.981 14.968 1.00 90.62 142 LYS A O 1
ATOM 1087 N N . TYR A 1 143 ? -7.713 10.983 13.655 1.00 89.81 143 TYR A N 1
ATOM 1088 C CA . TYR A 1 143 ? -8.045 12.397 13.826 1.00 89.81 143 TYR A CA 1
ATOM 1089 C C . TYR A 1 143 ? -9.278 12.621 14.704 1.00 89.81 143 TYR A C 1
ATOM 1091 O O . TYR A 1 143 ? -9.776 13.743 14.739 1.00 89.81 143 TYR A O 1
ATOM 1099 N N . TYR A 1 144 ? -9.766 11.583 15.391 1.00 85.69 144 TYR A N 1
ATOM 1100 C CA . TYR A 1 144 ? -10.933 11.657 16.274 1.00 85.69 144 TYR A CA 1
ATOM 1101 C C . TYR A 1 144 ? -12.177 12.253 15.589 1.00 85.69 144 TYR A C 1
ATOM 1103 O O . TYR A 1 144 ? -12.909 13.056 16.166 1.00 85.69 144 TYR A O 1
ATOM 1111 N N . ARG A 1 145 ? -12.370 11.928 14.304 1.00 85.12 145 ARG A N 1
ATOM 1112 C CA . ARG A 1 145 ? -13.505 12.401 13.495 1.00 85.12 145 ARG A CA 1
ATOM 1113 C C . ARG A 1 145 ? -14.728 11.522 13.675 1.00 85.12 145 ARG A C 1
ATOM 1115 O O . ARG A 1 145 ? -15.842 11.989 13.434 1.00 85.12 145 ARG A O 1
ATOM 1122 N N . CYS A 1 146 ? -14.537 10.257 14.042 1.00 86.06 146 CYS A N 1
ATOM 1123 C CA . CYS A 1 146 ? -15.655 9.405 14.386 1.00 86.06 146 CYS A CA 1
ATOM 1124 C C . CYS A 1 146 ? -16.235 9.937 15.689 1.00 86.06 146 CYS A C 1
ATOM 1126 O O . CYS A 1 146 ? -15.535 10.120 16.686 1.00 86.06 146 CYS A O 1
ATOM 1128 N N . ARG A 1 147 ? -17.536 10.227 15.668 1.00 86.25 147 ARG A N 1
ATOM 1129 C CA . ARG A 1 147 ? -18.216 10.603 16.896 1.00 86.25 147 ARG A CA 1
ATOM 1130 C C . ARG A 1 147 ? -18.132 9.420 17.845 1.00 86.25 147 ARG A C 1
ATOM 1132 O O . ARG A 1 147 ? -18.513 8.311 17.493 1.00 86.25 147 ARG A O 1
ATOM 1139 N N . THR A 1 148 ? -17.649 9.695 19.043 1.00 88.31 148 THR A N 1
ATOM 1140 C CA . THR A 1 148 ? -17.666 8.752 20.160 1.00 88.31 148 THR A CA 1
ATOM 1141 C C . THR A 1 148 ? -19.018 8.716 20.855 1.00 88.31 148 THR A C 1
ATOM 1143 O O . THR A 1 148 ? -19.111 8.099 21.901 1.00 88.31 148 THR A O 1
ATOM 1146 N N . HIS A 1 149 ? -20.009 9.446 20.332 1.00 89.75 149 HIS A N 1
ATOM 1147 C CA . HIS A 1 149 ? -21.358 9.488 20.863 1.00 89.75 149 HIS A CA 1
ATOM 1148 C C . HIS A 1 149 ? -22.384 9.543 19.722 1.00 89.75 149 HIS A C 1
ATOM 1150 O O . HIS A 1 149 ? -22.120 10.112 18.654 1.00 89.75 149 HIS A O 1
ATOM 1156 N N . ASP A 1 150 ? -23.564 8.980 19.959 1.00 88.25 150 ASP A N 1
ATOM 1157 C CA . ASP A 1 150 ? -24.710 9.049 19.058 1.00 88.25 150 ASP A CA 1
ATOM 1158 C C . ASP A 1 150 ? -25.339 10.463 19.006 1.00 88.25 150 ASP A C 1
ATOM 1160 O O . ASP A 1 150 ? -24.835 11.438 19.568 1.00 88.25 150 ASP A O 1
ATOM 1164 N N . ALA A 1 151 ? -26.457 10.605 18.288 1.00 88.19 151 ALA A N 1
ATOM 1165 C CA . ALA A 1 151 ? -27.170 11.881 18.168 1.00 88.19 151 ALA A CA 1
ATOM 1166 C C . ALA A 1 151 ? -27.818 12.368 19.482 1.00 88.19 151 ALA A C 1
ATOM 1168 O O . ALA A 1 151 ? -28.203 13.533 19.563 1.00 88.19 151 ALA A O 1
ATOM 1169 N N . VAL A 1 152 ? -27.947 11.495 20.484 1.00 92.81 152 VAL A N 1
ATOM 1170 C CA . VAL A 1 152 ? -28.558 11.762 21.795 1.00 92.81 152 VAL A CA 1
ATOM 1171 C C . VAL A 1 152 ? -27.483 11.958 22.879 1.00 92.81 152 VAL A C 1
ATOM 1173 O O . VAL A 1 152 ? -27.794 12.398 23.982 1.00 92.81 152 VAL A O 1
ATOM 1176 N N . GLY A 1 153 ? -26.209 11.711 22.560 1.00 88.94 153 GLY A N 1
ATOM 1177 C CA . GLY A 1 153 ? -25.081 11.874 23.473 1.00 88.94 153 GLY A CA 1
ATOM 1178 C C . GLY A 1 153 ? -24.729 10.614 24.264 1.00 88.94 153 GLY A C 1
ATOM 1179 O O . GLY A 1 153 ? -24.004 10.725 25.250 1.00 88.94 153 GLY A O 1
ATOM 1180 N N . ASN A 1 154 ? -25.213 9.433 23.862 1.00 87.81 154 ASN A N 1
ATOM 1181 C CA . ASN A 1 154 ? -24.746 8.165 24.431 1.00 87.81 154 ASN A CA 1
ATOM 1182 C C . ASN A 1 154 ? -23.437 7.737 23.762 1.00 87.81 154 ASN A C 1
ATOM 1184 O O . ASN A 1 154 ? -23.331 7.944 22.555 1.00 87.81 154 ASN A O 1
ATOM 1188 N N . PRO A 1 155 ? -22.481 7.142 24.495 1.00 80.94 155 PRO A N 1
ATOM 1189 C CA . PRO A 1 155 ? -21.258 6.587 23.918 1.00 80.94 155 PRO A CA 1
ATOM 1190 C C . PRO A 1 155 ? -21.497 5.496 22.864 1.00 80.94 155 PRO A C 1
ATOM 1192 O O . PRO A 1 155 ? -22.457 4.710 23.045 1.00 80.94 155 PRO A O 1
#

Secondary structure (DSSP, 8-state):
-----PPPPTT-PPP----------------------PPPPHHHHHHHHHHHHHHHHHHHHHHTTSS--S--------------TTS--------PPP-------SSSSS---SS-SSSSSTTTT--BTTBS---------TTS-S-SS-TTS--

Organism: NCBI:txid1442378

Foldseek 3Di:
DDDDDDDDDPDDDDPPPPPPPVPPPPPPPDPDPDDPPPPDDVVVVVVVVVVVVVVVVVVVVVVVPPPDDDDDDDDPDPDDDPPPPPPPPPPPPPPPPDDDADWDQFQPPPDTDPPDCPGGPPPQVDDDPRTYHDDDPPPDPPPVPPDPADPVRHD

=== Feature glossary ===
The features interleaved in this record are:

— What the protein is —

Sequence gives the chain of amino acids in standard one-letter code (A=alanine, C=cysteine, …, Y=tyrosine), read N→C. It is the only feature that is directly encoded by the gene; all structural features are derived from the folded form of this sequence.

Database cross-references. InterPro integrates a dozen domain/family signature databases into unified entries with residue-range hits. GO terms attach function/process/location labels with evidence codes. CATH codes position the fold in a four-level structural taxonomy. Organism is the NCBI-taxonomy species name.

— Where its atoms are —

Atomic coordinates in PDBx/mmCIF format — the same representation the Protein Data Bank distributes. Each line of the _atom_site loop places one backbone atom in Cartesian space (units: ångströms, origin: arbitrary).

The six renders are orthographic views along the three Cartesian axes in both directions. Representation (cartoon, sticks, or surface) and color scheme (sequence-rainbow or by-chain) vary across proteins so the training set covers all the common visualization conventions.

— Local backbone conformation —

Eight-state secondary structure (DSSP): H is the canonical α-helix, G the tighter 3₁₀-helix, I the wider π-helix; E/B are β-structure, T and S are turns and bends, and '-' is everything else. DSSP derives these from the pattern of main-chain N–H···O=C hydrogen bonds, not from the sequence.

P-SEA three-state annotation labels each residue as helix, strand, or coil based purely on the geometry of the Cα trace. It serves as a fallback when the full backbone (and thus DSSP) is unavailable.

The φ/ψ torsion pair specifies the backbone conformation at each residue. φ rotates about the N–Cα bond, ψ about the Cα–C bond. Steric clashes forbid most of the (φ, ψ) plane — the allowed regions (α-helix basin, β-sheet basin, left-handed helix) are the Ramachandran-allowed regions.

— Global shape and packing —

The geometric summary reports three shape descriptors. Rg (radius of gyration) measures how spread out the Cα atoms are about their centre of mass; compact globular proteins have small Rg, elongated or unfolded ones large. Cα contacts (<8 Å, |i−j|>4) count long-range residue pairs in spatial proximity — high for tightly packed folds, near zero for rods or random coil. The bounding-box extents give the protein's footprint along x, y, z in Å.

Solvent-accessible surface area (SASA) is the area in Å² traced out by the centre of a 1.4 Å probe sphere (a water molecule) rolled over the protein's van der Waals surface (Shrake–Rupley / Lee–Richards construction). Buried residues have near-zero SASA; fully exposed residues can exceed 200 Å². The total SASA scales roughly with the number of surface residues.

The contact map is a binary N×N matrix image: pixel (i, j) is dark where Cα_i and Cα_j are within 8 Å and |i−j|>4. Because the |i−j|>4 filter removes local helical contacts, off-diagonal stripes parallel to the main diagonal indicate parallel β-sheets; stripes perpendicular to it indicate antiparallel β-sheets. The Ramachandran plot scatters every residue's (φ, ψ) pair against the sterically allowed regions. The PAE heatmap renders the predicted-aligned-error matrix.

— Structural neighborhood —

3Di is Foldseek's structural alphabet. Each residue is assigned one of twenty discrete states based on how its Cα sits relative to its spatial (not sequential) neighbors. Aligning 3Di strings finds structural homologs roughly as well as full 3D superposition, but orders of magnitude faster.

Nearest PDB neighbors are the top structural matches found by Foldseek when searching this structure against the entire Protein Data Bank. Each hit reports a TM-score (0 to 1; >0.5 almost always implies the same fold) and an E-value. These are *structural* homologs — they may share no detectable sequence similarity.

— Confidence and disorder —

For AlphaFold models, the B-factor field carries pLDDT — the model's own estimate of local accuracy on a 0–100 scale. Regions with pLDDT<50 should be treated as essentially unmodeled; they often correspond to intrinsically disordered segments.

Crystallographic B-factors measure how much each atom's electron density is smeared out, in Å². They rise in mobile loops and surface residues and fall in the buried interior. In AlphaFold models this column is repurposed to hold pLDDT instead.

Predicted aligned error is AlphaFold's pairwise confidence. Unlike pLDDT (per-residue), PAE is per-residue-pair and captures whether two parts of the structure are correctly placed relative to each other. Units are ångströms of expected positional error.